Protein AF-A0A2G9UPZ9-F1 (afdb_monomer)

Nearest PDB structures (foldseek):
  1wj7-assembly1_A  TM=3.821E-01  e=6.529E+00  Mus musculus

Radius of gyration: 33.06 Å; Cα contacts (8 Å, |Δi|>4): 14; chains: 1; bounding box: 67×48×68 Å

Foldseek 3Di:
DVPVVVVVVVVVVVVVVVPPDDDDDDDDPDPDPVVVVVVVVCVVVVDPDPPPPQDPVNPPPPPDDCPPVDDPDPVVVVVVVVVVVVVPDDPVLVVLLVVCCVVPNPPVVVSVVVVPPPDDD

Solvent-accessible surface area (backbone atoms only — not comparable to full-atom values): 7972 Å² total; per-residue (Å²): 125,77,66,62,58,59,51,53,60,51,49,62,53,56,55,64,67,62,70,82,70,87,74,81,96,67,96,68,80,83,74,54,70,74,57,53,56,52,51,50,53,44,64,77,60,63,68,86,73,73,81,80,85,68,56,74,89,72,54,71,77,72,91,66,80,59,91,83,71,71,67,93,51,60,68,60,53,52,49,53,49,51,54,53,56,59,67,69,56,50,70,66,58,55,49,52,50,52,55,42,39,70,75,66,42,97,44,58,74,68,51,42,75,75,36,76,91,80,63,71,128

pLDDT: mean 73.69, std 16.97, range [38.25, 97.38]

InterPro domains:
  IPR009057 Homedomain-like superfamily [SSF46689] (83-118)

Structure (mmCIF, N/CA/C/O backbone):
data_AF-A0A2G9UPZ9-F1
#
_entry.id   AF-A0A2G9UPZ9-F1
#
loop_
_atom_site.group_PDB
_atom_site.id
_atom_site.type_symbol
_atom_site.label_atom_id
_atom_site.label_alt_id
_atom_site.label_comp_id
_atom_site.label_asym_id
_atom_site.label_entity_id
_atom_site.label_seq_id
_atom_site.pdbx_PDB_ins_code
_atom_site.Cartn_x
_atom_site.Cartn_y
_atom_site.Cartn_z
_atom_site.occupancy
_atom_site.B_iso_or_equiv
_atom_site.auth_seq_id
_atom_site.auth_comp_id
_atom_site.auth_asym_id
_atom_site.auth_atom_id
_atom_site.pdbx_PDB_model_num
ATOM 1 N N . MET A 1 1 ? 17.860 -37.434 -19.335 1.00 51.50 1 MET A N 1
ATOM 2 C CA . MET A 1 1 ? 17.353 -37.842 -20.669 1.00 51.50 1 MET A CA 1
ATOM 3 C C . MET A 1 1 ? 17.111 -36.673 -21.636 1.00 51.50 1 MET A C 1
ATOM 5 O O . MET A 1 1 ? 17.454 -36.820 -22.796 1.00 51.50 1 MET A O 1
ATOM 9 N N . LYS A 1 2 ? 16.596 -35.499 -21.222 1.00 55.66 2 LYS A N 1
ATOM 10 C CA . LYS A 1 2 ? 16.319 -34.378 -22.160 1.00 55.66 2 LYS A CA 1
ATOM 11 C C . LYS A 1 2 ? 17.553 -33.622 -22.702 1.00 55.66 2 LYS A C 1
ATOM 13 O O . LYS A 1 2 ? 17.460 -33.010 -23.755 1.00 55.66 2 LYS A O 1
ATOM 18 N N . ARG A 1 3 ? 18.704 -33.696 -22.021 1.00 59.00 3 ARG A N 1
ATOM 19 C CA . ARG A 1 3 ? 19.915 -32.910 -22.343 1.00 59.00 3 ARG A CA 1
ATOM 20 C C . ARG A 1 3 ? 20.672 -33.407 -23.594 1.00 59.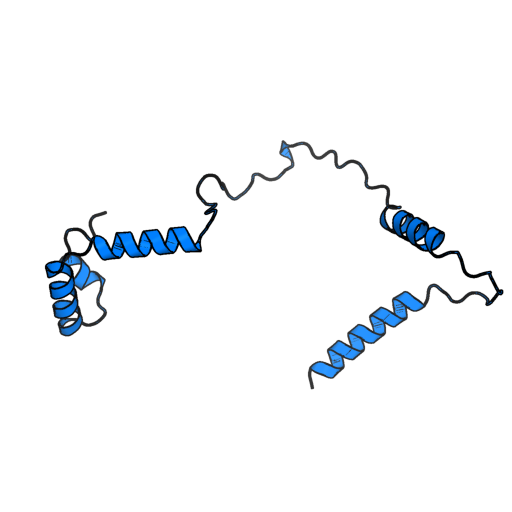00 3 ARG A C 1
ATOM 22 O O . ARG A 1 3 ? 21.246 -32.606 -24.312 1.00 59.00 3 ARG A O 1
ATOM 29 N N . SER A 1 4 ? 20.589 -34.705 -23.907 1.00 59.44 4 SER A N 1
ATOM 30 C CA . SER A 1 4 ? 21.308 -35.315 -25.044 1.00 59.44 4 SER A CA 1
ATOM 31 C C . SER A 1 4 ? 20.718 -34.947 -26.415 1.00 59.44 4 SER A C 1
ATOM 33 O O . SER A 1 4 ? 21.451 -34.833 -27.396 1.00 59.44 4 SER A O 1
ATOM 35 N N . ARG A 1 5 ? 19.401 -34.716 -26.493 1.00 59.84 5 ARG A N 1
ATOM 36 C CA . ARG A 1 5 ? 18.737 -34.329 -27.746 1.00 59.84 5 ARG A CA 1
ATOM 37 C C . ARG A 1 5 ? 19.105 -32.906 -28.169 1.00 59.84 5 ARG A C 1
ATOM 39 O O . ARG A 1 5 ? 19.401 -32.676 -29.334 1.00 59.84 5 ARG A O 1
ATOM 46 N N . GLU A 1 6 ? 19.128 -31.977 -27.217 1.00 62.38 6 GLU A N 1
ATOM 47 C CA . GLU A 1 6 ? 19.446 -30.569 -27.478 1.00 62.38 6 GLU A CA 1
ATOM 48 C C . GLU A 1 6 ? 20.915 -30.379 -27.903 1.00 62.38 6 GLU A C 1
ATOM 50 O O . GLU A 1 6 ? 21.221 -29.561 -28.767 1.00 62.38 6 GLU A O 1
ATOM 55 N N . GLU A 1 7 ? 21.825 -31.188 -27.356 1.00 58.66 7 GLU A N 1
ATOM 56 C CA . GLU A 1 7 ? 23.248 -31.185 -27.716 1.00 58.66 7 GLU A CA 1
ATOM 57 C C . GLU A 1 7 ? 23.492 -31.737 -29.130 1.00 58.66 7 GLU A C 1
ATOM 59 O O . GLU A 1 7 ? 24.265 -31.166 -29.902 1.00 58.66 7 GLU A O 1
ATOM 64 N N . LYS A 1 8 ? 22.743 -32.774 -29.531 1.00 62.56 8 LYS A N 1
ATOM 65 C CA . LYS A 1 8 ? 22.803 -33.328 -30.891 1.00 62.56 8 LYS A CA 1
ATOM 66 C C . LYS A 1 8 ? 22.235 -32.369 -31.944 1.00 62.56 8 LYS A C 1
ATOM 68 O O . LYS A 1 8 ? 22.781 -32.282 -33.040 1.00 62.56 8 LYS A O 1
ATOM 73 N N . GLU A 1 9 ? 21.200 -31.604 -31.591 1.00 59.53 9 GLU A N 1
ATOM 74 C CA . GLU A 1 9 ? 20.623 -30.562 -32.453 1.00 59.53 9 GLU A CA 1
ATOM 75 C C . GLU A 1 9 ? 21.542 -29.325 -32.594 1.00 59.53 9 GLU A C 1
ATOM 77 O O . GLU A 1 9 ? 21.543 -28.674 -33.644 1.00 59.53 9 GLU A O 1
ATOM 82 N N . ARG A 1 10 ? 22.370 -29.014 -31.581 1.00 59.12 10 ARG A N 1
ATOM 83 C CA . ARG A 1 10 ? 23.440 -28.002 -31.695 1.00 59.12 10 ARG A CA 1
ATOM 84 C C . ARG A 1 10 ? 24.586 -28.479 -32.593 1.00 59.12 10 ARG A C 1
ATOM 86 O O . ARG A 1 10 ? 25.017 -27.706 -33.443 1.00 59.12 10 ARG A O 1
ATOM 93 N N . SER A 1 11 ? 25.007 -29.742 -32.476 1.00 55.88 11 SER A N 1
ATOM 94 C CA . SER A 1 11 ? 26.081 -30.321 -33.306 1.00 55.88 11 SER A CA 1
ATOM 95 C C . SER A 1 11 ? 25.772 -30.227 -34.803 1.00 55.88 11 SER A C 1
ATOM 97 O O . SER A 1 11 ? 26.565 -29.691 -35.570 1.00 55.88 11 SER A O 1
ATOM 99 N N . CYS A 1 12 ? 24.570 -30.638 -35.228 1.00 53.22 12 CYS A N 1
ATOM 100 C CA . CYS A 1 12 ? 24.223 -30.648 -36.653 1.00 53.22 12 CYS A CA 1
ATOM 101 C C . CYS A 1 12 ? 24.030 -29.253 -37.275 1.00 53.22 12 CYS A C 1
ATOM 103 O O . CYS A 1 12 ? 23.996 -29.127 -38.500 1.00 53.22 12 CYS A O 1
ATOM 105 N N . ARG A 1 13 ? 23.885 -28.197 -36.462 1.00 55.50 13 ARG A N 1
ATOM 106 C CA . ARG A 1 13 ? 23.857 -26.809 -36.955 1.00 55.50 13 ARG A CA 1
ATOM 107 C C . ARG A 1 13 ? 25.263 -26.284 -37.230 1.00 55.50 13 ARG A C 1
ATOM 109 O O . ARG A 1 13 ? 25.453 -25.613 -38.240 1.00 55.50 13 ARG A O 1
ATOM 116 N N . THR A 1 14 ? 26.229 -26.634 -36.385 1.00 51.66 14 THR A N 1
ATOM 117 C CA . THR A 1 14 ? 27.641 -26.273 -36.569 1.00 51.66 14 THR A CA 1
ATOM 118 C C . THR A 1 14 ? 28.233 -26.958 -37.804 1.00 51.66 14 THR A C 1
ATOM 12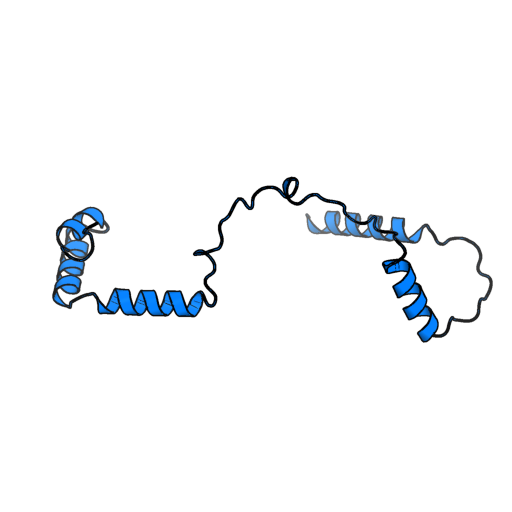0 O O . THR A 1 14 ? 28.877 -26.299 -38.618 1.00 51.66 14 THR A O 1
ATOM 123 N N . ASP A 1 15 ? 27.905 -28.235 -38.027 1.00 51.88 15 ASP A N 1
ATOM 124 C CA . ASP A 1 15 ? 28.425 -28.998 -39.172 1.00 51.88 15 ASP A CA 1
ATOM 125 C C . ASP A 1 15 ? 27.922 -28.464 -40.525 1.00 51.88 15 ASP A C 1
ATOM 127 O O . ASP A 1 15 ? 28.665 -28.440 -41.503 1.00 51.88 15 ASP A O 1
ATOM 131 N N . ARG A 1 16 ? 26.679 -27.959 -40.603 1.00 50.34 16 ARG A N 1
ATOM 132 C CA . ARG A 1 16 ? 26.140 -27.392 -41.858 1.00 50.34 16 ARG A CA 1
ATOM 133 C C . ARG A 1 16 ? 26.738 -26.035 -42.220 1.00 50.34 16 ARG A C 1
ATOM 135 O O . ARG A 1 16 ? 26.758 -25.697 -43.399 1.00 50.34 16 ARG A O 1
ATOM 142 N N . ILE A 1 17 ? 27.220 -25.275 -41.238 1.00 51.22 17 ILE A N 1
ATOM 143 C CA . ILE A 1 17 ? 27.916 -24.002 -41.480 1.00 51.22 17 ILE A CA 1
ATOM 144 C C . ILE A 1 17 ? 29.352 -24.266 -41.960 1.00 51.22 17 ILE A C 1
ATOM 146 O O . ILE A 1 17 ? 29.858 -23.526 -42.798 1.00 51.22 17 ILE A O 1
ATOM 150 N N . SER A 1 18 ? 29.973 -25.364 -41.515 1.00 49.84 18 SER A N 1
ATOM 151 C CA . SER A 1 18 ? 31.348 -25.728 -41.884 1.00 49.84 18 SER A CA 1
ATOM 152 C C . SER A 1 18 ? 31.509 -26.343 -43.286 1.00 49.84 18 SER A C 1
ATOM 154 O O . SER A 1 18 ? 32.634 -26.455 -43.766 1.00 49.84 18 SER A O 1
ATOM 156 N N . LEU A 1 19 ? 30.427 -26.740 -43.967 1.00 44.47 19 LEU A N 1
ATOM 157 C CA . LEU A 1 19 ? 30.492 -27.418 -45.277 1.00 44.47 19 LEU A CA 1
ATOM 158 C C . LEU A 1 19 ? 30.663 -26.474 -46.481 1.00 44.47 19 LEU A C 1
ATOM 160 O O . LEU A 1 19 ? 30.672 -26.931 -47.620 1.00 44.47 19 LEU A O 1
ATOM 164 N N . ARG A 1 20 ? 30.827 -25.164 -46.260 1.00 44.66 20 ARG A N 1
ATOM 165 C CA . ARG A 1 20 ? 31.095 -24.177 -47.322 1.00 44.66 20 ARG A CA 1
ATOM 166 C C . ARG A 1 20 ? 32.578 -23.794 -47.409 1.00 44.66 20 ARG A C 1
ATOM 168 O O . ARG A 1 20 ? 32.895 -22.627 -47.608 1.00 44.66 20 ARG A O 1
ATOM 175 N N . GLY A 1 21 ? 33.472 -24.760 -47.209 1.00 49.12 21 GLY A N 1
ATOM 176 C CA . GLY A 1 21 ? 34.917 -24.517 -47.159 1.00 49.12 21 GLY A CA 1
ATOM 177 C C . GLY A 1 21 ? 35.782 -25.739 -47.459 1.00 49.12 21 GLY A C 1
ATOM 178 O O . GLY A 1 21 ? 36.857 -25.866 -46.886 1.00 49.12 21 GLY A O 1
ATOM 179 N N . GLN A 1 22 ? 35.321 -26.656 -48.312 1.00 49.66 22 GLN A N 1
ATOM 180 C CA . GLN A 1 22 ? 36.201 -27.658 -48.912 1.00 49.66 22 GLN A CA 1
ATOM 181 C C . GLN A 1 22 ? 36.399 -27.314 -50.381 1.00 49.66 22 GLN A C 1
ATOM 183 O O . GLN A 1 22 ? 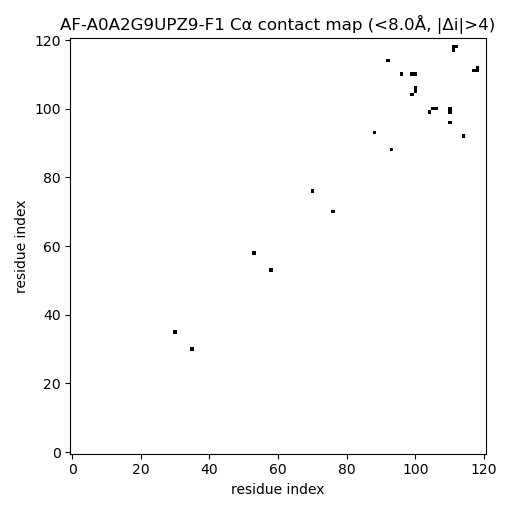35.625 -27.759 -51.213 1.00 49.66 22 GLN A O 1
ATOM 188 N N . ASP A 1 23 ? 37.432 -26.523 -50.654 1.00 41.09 23 ASP A N 1
ATOM 189 C CA . ASP A 1 23 ? 38.217 -26.619 -51.878 1.00 41.09 23 ASP A CA 1
ATOM 190 C C . ASP A 1 23 ? 39.670 -26.265 -51.525 1.00 41.09 23 ASP A C 1
ATOM 192 O O . ASP A 1 23 ? 39.955 -25.192 -51.002 1.00 41.09 23 ASP A O 1
ATOM 196 N N . THR A 1 24 ? 40.546 -27.247 -51.754 1.00 38.25 24 THR A N 1
ATOM 197 C CA . THR A 1 24 ? 41.996 -27.149 -52.003 1.00 38.25 24 THR A CA 1
ATOM 198 C C . THR A 1 24 ? 42.858 -26.312 -51.046 1.00 38.25 24 THR A C 1
ATOM 200 O O . THR A 1 24 ? 42.878 -25.086 -51.075 1.00 38.25 24 THR A O 1
ATOM 203 N N . VAL A 1 25 ? 43.679 -27.022 -50.264 1.00 44.62 25 VAL A N 1
ATOM 204 C CA . VAL A 1 25 ? 44.872 -26.500 -49.581 1.00 44.62 25 VAL A CA 1
ATOM 205 C C . VAL A 1 25 ? 45.888 -26.056 -50.640 1.00 44.62 25 VAL A C 1
ATOM 207 O O . VAL A 1 25 ? 46.652 -26.872 -51.142 1.00 44.62 25 VAL A O 1
ATOM 210 N N . ASP A 1 26 ? 45.876 -24.771 -50.982 1.00 45.09 26 ASP A N 1
ATOM 211 C CA . ASP A 1 26 ? 47.063 -24.067 -51.464 1.00 45.09 26 ASP A CA 1
ATOM 212 C C . ASP A 1 26 ? 47.519 -23.131 -50.342 1.00 45.09 26 ASP A C 1
ATOM 214 O O . ASP A 1 26 ? 46.732 -22.366 -49.779 1.00 45.09 26 ASP A O 1
ATOM 218 N N . GLU A 1 27 ? 48.793 -23.243 -49.980 1.00 51.91 27 GLU A N 1
ATOM 219 C CA . GLU A 1 27 ? 49.458 -22.454 -48.949 1.00 51.91 27 GLU A CA 1
ATOM 220 C C . GLU A 1 27 ? 49.377 -20.959 -49.300 1.00 51.91 27 GLU A C 1
ATOM 222 O O . GLU A 1 27 ? 50.145 -20.441 -50.109 1.00 51.91 27 GLU A O 1
ATOM 227 N N . GLN A 1 28 ?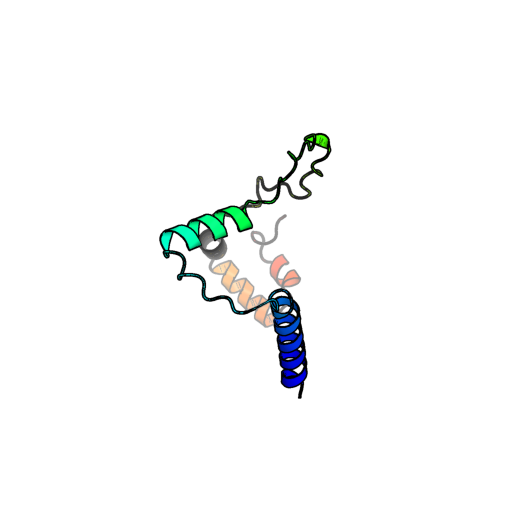 48.396 -20.260 -48.724 1.00 52.94 28 GLN A N 1
ATOM 228 C CA . GLN A 1 28 ? 48.274 -18.808 -48.810 1.00 52.94 28 GLN A CA 1
ATOM 229 C C . GLN A 1 28 ? 48.857 -18.168 -47.542 1.00 52.94 28 GLN A C 1
ATOM 231 O O . GLN A 1 28 ? 48.566 -18.630 -46.433 1.00 52.94 28 GLN A O 1
ATOM 236 N N . PRO A 1 29 ? 49.670 -17.102 -47.670 1.00 49.72 29 PRO A N 1
ATOM 237 C CA . PRO A 1 29 ? 50.267 -16.430 -46.524 1.00 49.72 29 PRO A CA 1
ATOM 238 C C . PRO A 1 29 ? 49.172 -15.884 -45.602 1.00 49.72 29 PRO A C 1
ATOM 240 O O . PRO A 1 29 ? 48.216 -15.256 -46.061 1.00 49.72 29 PRO A O 1
ATOM 243 N N . ALA A 1 30 ? 49.321 -16.128 -44.296 1.00 57.03 30 ALA A N 1
ATOM 244 C CA . ALA A 1 30 ? 48.374 -15.693 -43.276 1.00 57.03 30 ALA A CA 1
ATOM 245 C C . ALA A 1 30 ? 48.068 -14.187 -43.435 1.00 57.03 30 ALA A C 1
ATOM 247 O O . ALA A 1 30 ? 48.991 -13.367 -43.360 1.00 57.03 30 ALA A O 1
ATOM 248 N N . PRO A 1 31 ? 46.802 -13.793 -43.667 1.00 54.03 31 PRO A N 1
ATOM 249 C CA . PRO A 1 31 ? 46.461 -12.393 -43.853 1.00 54.03 31 PRO A CA 1
ATOM 250 C C . PRO A 1 31 ? 46.702 -11.645 -42.542 1.00 54.03 31 PRO A C 1
ATOM 252 O O . PRO A 1 31 ? 46.264 -12.084 -41.479 1.00 54.03 31 PRO A O 1
ATOM 255 N N . SER A 1 32 ? 47.415 -10.521 -42.623 1.00 59.97 32 SER A N 1
ATOM 256 C CA . SER A 1 32 ? 47.732 -9.658 -41.479 1.00 59.97 32 SER A CA 1
ATOM 257 C C . SER A 1 32 ? 46.467 -9.336 -40.666 1.00 59.97 32 SER A C 1
ATOM 259 O O . SER A 1 32 ? 45.434 -9.021 -41.256 1.00 59.97 32 SER A O 1
ATOM 261 N N . GLU A 1 33 ? 46.530 -9.382 -39.330 1.00 57.62 33 GLU A N 1
ATOM 262 C CA . GLU A 1 33 ? 45.371 -9.221 -38.423 1.00 57.62 33 GLU A CA 1
ATOM 263 C C . GLU A 1 33 ? 44.527 -7.970 -38.726 1.00 57.62 33 GLU A C 1
ATOM 265 O O . GLU A 1 33 ? 43.300 -8.000 -38.652 1.00 57.62 33 GLU A O 1
ATOM 270 N N . LYS A 1 34 ? 45.172 -6.877 -39.159 1.00 57.84 34 LYS A N 1
ATOM 271 C CA . LYS A 1 34 ? 44.492 -5.638 -39.572 1.00 57.84 34 LYS A CA 1
ATOM 272 C C . LYS A 1 34 ? 43.588 -5.820 -40.798 1.00 57.84 34 LYS A C 1
ATOM 274 O O . LYS A 1 34 ? 42.551 -5.173 -40.875 1.00 57.84 34 LYS A O 1
ATOM 279 N N . GLY A 1 35 ? 43.967 -6.688 -41.736 1.00 59.28 35 GLY A N 1
ATOM 280 C CA . GLY A 1 35 ? 43.162 -7.012 -42.915 1.00 59.28 35 GLY A CA 1
ATOM 281 C C . GLY A 1 35 ? 41.964 -7.902 -42.586 1.00 59.28 35 GLY A C 1
ATOM 282 O O . GLY A 1 35 ? 40.911 -7.751 -43.191 1.00 59.28 35 GLY A O 1
ATOM 283 N N . GLN A 1 36 ? 42.078 -8.774 -41.579 1.00 59.72 36 GLN A N 1
ATOM 284 C CA . GLN A 1 36 ? 40.980 -9.663 -41.181 1.00 59.72 36 GLN A CA 1
ATOM 285 C C . GLN A 1 36 ? 39.806 -8.895 -40.553 1.00 59.72 36 GLN A C 1
ATOM 287 O O . GLN A 1 36 ? 38.651 -9.175 -40.863 1.00 59.72 36 GLN A O 1
ATOM 292 N N . VAL A 1 37 ? 40.093 -7.887 -39.720 1.00 62.03 37 VAL A N 1
ATOM 293 C CA . VAL A 1 37 ? 39.059 -7.050 -39.082 1.00 62.03 37 VAL A CA 1
ATOM 294 C C . VAL A 1 37 ? 38.310 -6.195 -40.112 1.00 62.03 37 VAL A C 1
ATOM 296 O O . VAL A 1 37 ? 37.096 -6.022 -40.002 1.00 62.03 37 VAL A O 1
ATOM 299 N N . ASP A 1 38 ? 39.016 -5.685 -41.124 1.00 72.75 38 ASP A N 1
ATOM 300 C CA . ASP A 1 38 ? 38.423 -4.876 -42.196 1.00 72.75 38 ASP A CA 1
ATOM 3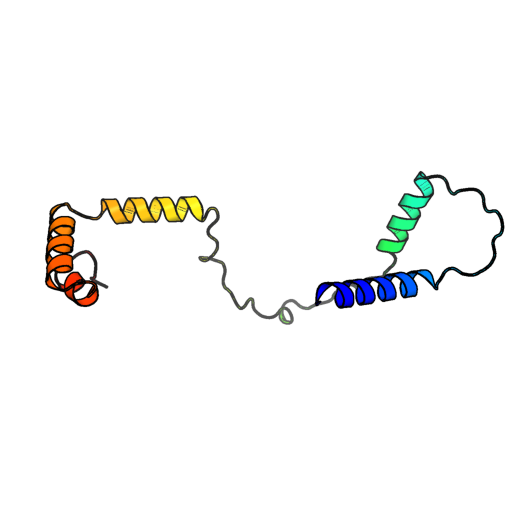01 C C . ASP A 1 38 ? 37.513 -5.719 -43.106 1.00 72.75 38 ASP A C 1
ATOM 303 O O . ASP A 1 38 ? 36.389 -5.320 -43.416 1.00 72.75 38 ASP A O 1
ATOM 307 N N . GLU A 1 39 ? 37.938 -6.935 -43.458 1.00 73.12 39 GLU A N 1
ATOM 308 C CA . GLU A 1 39 ? 37.111 -7.863 -44.235 1.00 73.12 39 GLU A CA 1
ATOM 309 C C . GLU A 1 39 ? 35.889 -8.363 -43.453 1.00 73.12 39 GLU A C 1
ATOM 311 O O . GLU A 1 39 ? 34.790 -8.439 -44.002 1.00 73.12 39 GLU A O 1
ATOM 316 N N . GLU A 1 40 ? 36.019 -8.623 -42.151 1.00 75.12 40 GLU A N 1
ATOM 317 C CA . GLU A 1 40 ? 34.874 -8.998 -41.319 1.00 75.12 40 GLU A CA 1
ATOM 318 C C . GLU A 1 40 ? 33.862 -7.846 -41.189 1.00 75.12 40 GLU A C 1
ATOM 320 O O . GLU A 1 40 ? 32.648 -8.052 -41.283 1.00 75.12 40 GLU A O 1
ATOM 325 N N . TYR A 1 41 ? 34.345 -6.610 -41.028 1.00 76.38 41 TYR A N 1
ATOM 326 C CA . TYR A 1 41 ? 33.497 -5.420 -41.002 1.00 76.38 41 TYR A CA 1
ATOM 327 C C . TYR A 1 41 ? 32.755 -5.215 -42.330 1.00 76.38 41 TYR A C 1
ATOM 329 O O . TYR A 1 41 ? 31.558 -4.907 -42.324 1.00 76.38 41 TYR A O 1
ATOM 337 N N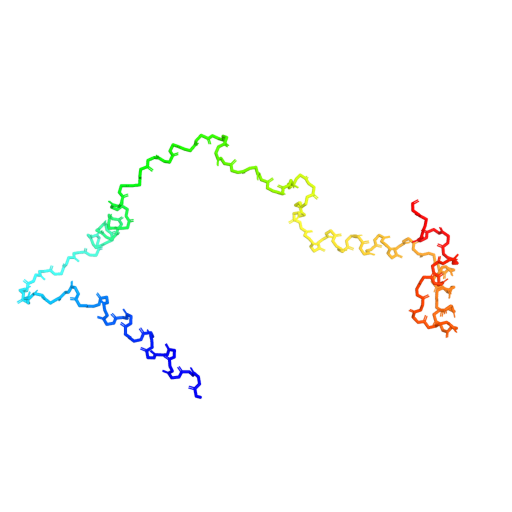 . LYS A 1 42 ? 33.428 -5.443 -43.465 1.00 79.81 42 LYS A N 1
ATOM 338 C CA . LYS A 1 42 ? 32.802 -5.423 -44.794 1.00 79.81 42 LYS A CA 1
ATOM 339 C C . LYS A 1 42 ? 31.754 -6.521 -44.933 1.00 79.81 42 LYS A C 1
ATOM 341 O O . LYS A 1 42 ? 30.639 -6.211 -45.329 1.00 79.81 42 LYS A O 1
ATOM 346 N N . MET A 1 43 ? 32.046 -7.766 -44.548 1.00 78.00 43 MET A N 1
ATOM 347 C CA . MET A 1 43 ? 31.086 -8.877 -44.635 1.00 78.00 43 MET A CA 1
ATOM 348 C C . MET A 1 43 ? 29.830 -8.642 -43.788 1.00 78.00 43 MET A C 1
ATOM 350 O O . MET A 1 43 ? 28.726 -8.941 -44.241 1.00 78.00 43 MET A O 1
ATOM 354 N N . ARG A 1 44 ? 29.970 -8.061 -42.587 1.00 73.38 44 ARG A N 1
ATOM 355 C CA . ARG A 1 44 ? 28.817 -7.713 -41.735 1.00 73.38 44 ARG A CA 1
ATOM 356 C C . ARG A 1 44 ? 27.942 -6.610 -42.339 1.00 73.38 44 ARG A C 1
ATOM 358 O O . ARG A 1 44 ? 26.736 -6.615 -42.113 1.00 73.38 44 ARG A O 1
ATOM 365 N N . ASN A 1 45 ? 28.531 -5.696 -43.110 1.00 78.69 45 ASN A N 1
ATOM 366 C CA . ASN A 1 45 ? 27.849 -4.532 -43.686 1.00 78.69 45 ASN A CA 1
ATOM 367 C C . ASN A 1 45 ? 27.614 -4.639 -45.206 1.00 78.69 45 ASN A C 1
ATOM 369 O O . ASN A 1 45 ? 27.168 -3.678 -45.827 1.00 78.69 45 ASN A O 1
ATOM 373 N N . ALA A 1 46 ? 27.898 -5.794 -45.816 1.00 78.25 46 ALA A N 1
ATOM 374 C CA . ALA A 1 46 ? 27.818 -6.003 -47.265 1.00 78.25 46 ALA A CA 1
ATOM 375 C C . ALA A 1 46 ? 26.378 -6.055 -47.798 1.00 78.25 46 ALA A C 1
ATOM 377 O O . ALA A 1 46 ? 26.154 -5.970 -49.006 1.00 78.25 46 ALA A O 1
ATOM 378 N N . ALA A 1 47 ? 25.389 -6.217 -46.918 1.00 76.31 47 ALA A N 1
ATOM 379 C CA . ALA A 1 47 ? 23.996 -6.178 -47.320 1.00 76.31 47 ALA A CA 1
ATOM 380 C C . ALA A 1 47 ? 23.599 -4.738 -47.671 1.00 76.31 47 ALA A C 1
ATOM 382 O O . ALA A 1 47 ? 23.545 -3.865 -46.806 1.00 76.31 47 ALA A O 1
ATOM 383 N N . ALA A 1 48 ? 23.258 -4.500 -48.937 1.00 77.38 48 ALA A N 1
ATOM 384 C CA . ALA A 1 48 ? 22.568 -3.285 -49.340 1.00 77.38 48 ALA A CA 1
ATOM 385 C C . ALA A 1 48 ? 21.155 -3.305 -48.735 1.00 77.38 48 ALA A C 1
ATOM 387 O O . ALA A 1 48 ? 20.247 -3.926 -49.285 1.00 77.38 48 ALA A O 1
ATOM 388 N N . ILE A 1 49 ? 20.981 -2.675 -47.570 1.00 70.06 49 ILE A N 1
ATOM 389 C CA . ILE A 1 49 ? 19.667 -2.488 -46.950 1.00 70.06 49 ILE A CA 1
ATOM 390 C C . ILE A 1 49 ? 18.949 -1.401 -47.756 1.00 70.06 49 ILE A C 1
ATOM 392 O O . ILE A 1 49 ? 19.410 -0.256 -47.761 1.00 70.06 49 ILE A O 1
ATOM 396 N N . PRO A 1 50 ? 17.841 -1.715 -48.452 1.00 72.75 50 PRO A N 1
ATOM 397 C CA . PRO A 1 50 ? 17.086 -0.697 -49.163 1.00 72.75 50 PRO A CA 1
ATOM 398 C C . PRO A 1 50 ? 16.602 0.363 -48.168 1.00 72.75 50 PRO A C 1
ATOM 400 O O . PRO A 1 50 ? 16.178 -0.003 -47.065 1.00 72.75 50 PRO A O 1
ATOM 403 N N . PRO A 1 51 ? 16.631 1.661 -48.520 1.00 69.56 51 PRO A N 1
ATOM 404 C CA . PRO A 1 51 ? 16.033 2.686 -47.682 1.00 69.56 51 PRO A CA 1
ATOM 405 C C . PRO A 1 51 ? 14.575 2.308 -47.426 1.00 69.56 51 PRO A C 1
ATOM 407 O O . PRO A 1 51 ? 13.784 2.125 -48.353 1.00 69.56 51 PRO A O 1
ATOM 410 N N . LEU A 1 52 ? 14.236 2.145 -46.150 1.00 70.56 52 LEU A N 1
ATOM 411 C CA . LEU A 1 52 ? 12.880 1.863 -45.715 1.00 70.56 52 LEU A CA 1
ATOM 412 C C . LEU A 1 52 ? 12.046 3.129 -45.947 1.00 70.56 52 LEU A C 1
ATOM 414 O O . LEU A 1 52 ? 11.920 3.971 -45.062 1.00 70.56 52 LEU A O 1
ATOM 418 N N . ILE A 1 53 ? 11.494 3.289 -47.152 1.00 72.00 53 ILE A N 1
ATOM 419 C CA . ILE A 1 53 ? 10.504 4.328 -47.458 1.00 72.00 53 ILE A CA 1
ATOM 420 C C . ILE A 1 53 ? 9.185 3.867 -46.836 1.00 72.00 53 ILE A C 1
ATOM 422 O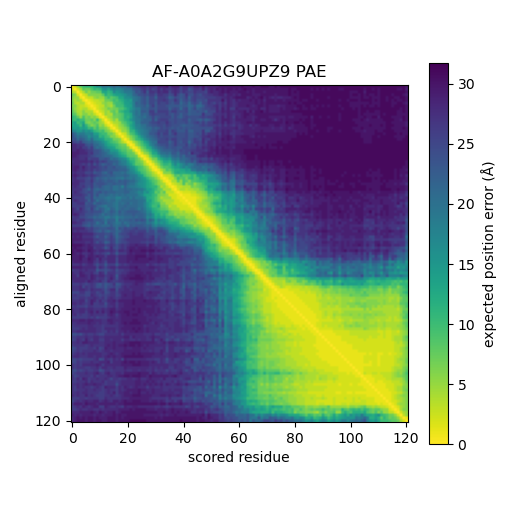 O . ILE A 1 53 ? 8.314 3.303 -47.494 1.00 72.00 53 ILE A O 1
ATOM 426 N N . VAL A 1 54 ? 9.069 4.034 -45.523 1.00 68.50 54 VAL A N 1
ATOM 427 C CA . VAL A 1 54 ? 7.839 3.757 -44.785 1.00 68.50 54 VAL A CA 1
ATOM 428 C C . VAL A 1 54 ? 7.205 5.106 -44.498 1.00 68.50 54 VAL A C 1
ATOM 430 O O . VAL A 1 54 ? 7.727 5.890 -43.711 1.00 68.50 54 VAL A O 1
ATOM 433 N N . HIS A 1 55 ? 6.098 5.402 -45.175 1.00 70.50 55 HIS A N 1
ATOM 434 C CA . HIS A 1 55 ? 5.320 6.604 -44.897 1.00 70.50 55 HIS A CA 1
ATOM 435 C C . HIS A 1 55 ? 4.839 6.559 -43.438 1.00 70.50 55 HIS A C 1
ATOM 437 O O . HIS A 1 55 ?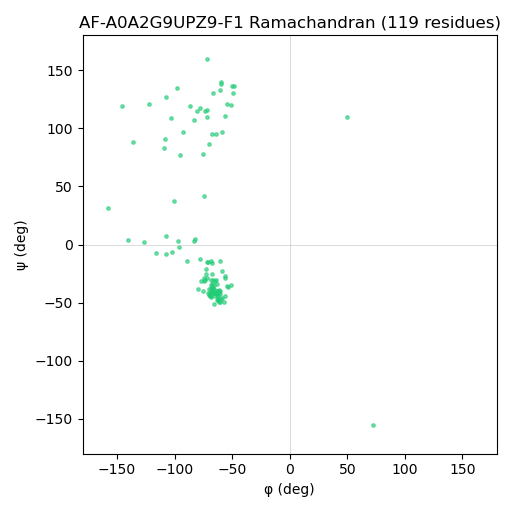 4.406 5.500 -42.980 1.00 70.50 55 HIS A O 1
ATOM 443 N N . GLU A 1 56 ? 4.885 7.677 -42.709 1.00 65.38 56 GLU A N 1
ATOM 444 C CA . GLU A 1 56 ? 4.574 7.729 -41.269 1.00 65.38 56 GLU A CA 1
ATOM 445 C C . GLU A 1 56 ? 3.170 7.180 -40.947 1.00 65.38 56 GLU A C 1
ATOM 447 O O . GLU A 1 56 ? 2.974 6.537 -39.921 1.00 65.38 56 GLU A O 1
ATOM 452 N N . SER A 1 57 ? 2.220 7.288 -41.885 1.00 66.88 57 SER A N 1
ATOM 453 C CA . SER A 1 57 ? 0.881 6.683 -41.764 1.00 66.88 57 SER A CA 1
ATOM 454 C C . SER A 1 57 ? 0.849 5.146 -41.806 1.00 66.88 57 SER A C 1
ATOM 456 O O . SER A 1 57 ? -0.175 4.549 -41.489 1.00 66.88 57 SER A O 1
ATOM 458 N N . SER A 1 58 ? 1.927 4.502 -42.260 1.00 66.19 58 SER A N 1
ATOM 459 C CA . SER A 1 58 ? 2.086 3.039 -42.316 1.00 66.19 58 SER A CA 1
ATOM 460 C C . SER A 1 58 ? 2.694 2.491 -41.024 1.00 66.19 58 SER A C 1
ATOM 462 O O . SER A 1 58 ? 2.646 1.285 -40.768 1.00 66.19 58 SER A O 1
ATOM 464 N N . ILE A 1 59 ? 3.259 3.373 -40.191 1.00 67.50 59 ILE A N 1
ATOM 465 C CA . ILE A 1 59 ? 3.662 3.042 -38.831 1.00 67.50 59 ILE A CA 1
ATOM 466 C C . ILE A 1 59 ? 2.367 2.883 -38.044 1.00 67.50 59 ILE A C 1
ATOM 468 O O . ILE A 1 59 ? 1.634 3.845 -37.821 1.00 67.50 59 ILE A O 1
ATOM 472 N N . ARG A 1 60 ? 2.050 1.639 -37.668 1.00 64.75 60 ARG A N 1
ATOM 473 C CA . ARG A 1 60 ? 0.853 1.343 -36.876 1.00 64.75 60 ARG A CA 1
ATOM 474 C C . ARG A 1 60 ? 0.777 2.301 -35.679 1.00 64.75 60 ARG A C 1
ATOM 476 O O . ARG A 1 60 ? 1.810 2.500 -35.030 1.00 64.75 60 ARG A O 1
ATOM 483 N N . PRO A 1 61 ? -0.408 2.864 -35.365 1.00 65.75 61 PRO A N 1
ATOM 484 C CA . PRO A 1 61 ? -0.578 3.704 -34.189 1.00 65.75 61 PRO A CA 1
ATOM 485 C C . PRO A 1 61 ? 0.013 2.987 -32.980 1.00 65.75 61 PRO A C 1
ATOM 487 O O . PRO A 1 61 ? -0.248 1.799 -32.774 1.00 65.75 61 PRO A O 1
ATOM 490 N N . ARG A 1 62 ? 0.849 3.683 -32.206 1.00 64.62 62 ARG A N 1
ATOM 491 C CA . ARG A 1 62 ? 1.370 3.139 -30.951 1.00 64.62 62 ARG A CA 1
ATOM 492 C C . ARG A 1 62 ? 0.161 2.758 -30.094 1.00 64.62 62 ARG A C 1
ATOM 494 O O . ARG A 1 62 ? -0.568 3.636 -29.652 1.00 64.62 62 ARG A O 1
ATOM 501 N N . PHE A 1 63 ? -0.056 1.457 -29.887 1.00 67.62 63 PHE A N 1
ATOM 502 C CA . PHE A 1 63 ? -1.161 0.925 -29.075 1.00 67.62 63 PHE A CA 1
ATOM 503 C C . PHE A 1 63 ? -1.107 1.390 -27.613 1.00 67.62 63 PHE A C 1
ATOM 505 O O . PHE A 1 63 ? -2.085 1.253 -26.886 1.00 67.62 63 PHE A O 1
ATOM 512 N N . PHE A 1 64 ? 0.030 1.945 -27.192 1.00 65.94 64 PHE A N 1
ATOM 513 C CA . PHE A 1 64 ? 0.272 2.422 -25.843 1.00 65.94 64 PHE A CA 1
ATOM 514 C C . PHE A 1 64 ? 0.655 3.902 -25.887 1.00 65.94 64 PHE A C 1
ATOM 516 O O . PHE A 1 64 ? 1.637 4.286 -26.533 1.00 65.94 64 PHE A O 1
ATOM 523 N N . ASP A 1 65 ? -0.138 4.731 -25.207 1.00 73.19 65 ASP A N 1
ATOM 524 C CA . ASP A 1 65 ? 0.235 6.106 -24.893 1.00 73.19 65 ASP A CA 1
ATOM 525 C C . ASP A 1 65 ? 1.112 6.102 -23.633 1.00 73.19 65 ASP A C 1
ATOM 527 O O . ASP A 1 65 ? 0.646 5.860 -22.520 1.00 73.19 65 ASP A O 1
ATOM 531 N N . ASN A 1 66 ? 2.406 6.355 -23.817 1.00 70.81 66 ASN A N 1
ATOM 532 C CA . ASN A 1 66 ? 3.394 6.321 -22.741 1.00 70.81 66 ASN A CA 1
ATOM 533 C C . ASN A 1 66 ? 3.472 7.623 -21.925 1.00 70.81 66 ASN A C 1
ATOM 535 O O . ASN A 1 66 ? 4.311 7.710 -21.029 1.00 70.81 66 ASN A O 1
ATOM 539 N N . LYS A 1 67 ? 2.635 8.635 -22.198 1.00 74.31 67 LYS A N 1
ATOM 540 C CA . LYS A 1 67 ? 2.717 9.957 -21.541 1.00 74.31 67 LYS A CA 1
ATOM 541 C C . LYS A 1 67 ? 2.644 9.917 -20.010 1.00 74.31 67 LYS A C 1
ATOM 543 O O . LYS A 1 67 ? 3.211 10.797 -19.371 1.00 74.31 67 LYS A O 1
ATOM 548 N N . HIS A 1 68 ? 1.991 8.909 -19.431 1.00 69.00 68 HIS A N 1
ATOM 549 C CA . HIS A 1 68 ? 1.828 8.769 -17.975 1.00 69.00 68 HIS A CA 1
ATOM 550 C C . HIS A 1 68 ? 2.285 7.411 -17.425 1.00 69.00 68 HIS A C 1
ATOM 552 O O . HIS A 1 68 ? 2.159 7.166 -16.232 1.00 69.00 68 HIS A O 1
ATOM 558 N N . ALA A 1 69 ? 2.806 6.523 -18.277 1.00 67.38 69 ALA A N 1
ATOM 559 C CA . ALA A 1 69 ? 3.142 5.148 -17.897 1.00 67.38 69 ALA A CA 1
ATOM 560 C C . ALA A 1 69 ? 4.647 4.918 -17.673 1.00 67.38 69 ALA A C 1
ATOM 562 O O . ALA A 1 69 ? 5.046 3.834 -17.249 1.00 67.38 69 ALA A O 1
ATOM 563 N N . ILE A 1 70 ? 5.498 5.909 -17.970 1.00 79.38 70 ILE A N 1
ATOM 564 C CA . ILE A 1 70 ? 6.945 5.784 -17.767 1.00 79.38 70 ILE A CA 1
ATOM 565 C C . ILE A 1 70 ? 7.311 6.324 -16.389 1.00 79.38 70 ILE A C 1
ATOM 567 O O . ILE A 1 70 ? 7.545 7.519 -16.207 1.00 79.38 70 ILE A O 1
ATOM 571 N N . ILE A 1 71 ? 7.429 5.406 -15.438 1.00 81.50 71 ILE A N 1
ATOM 572 C CA . ILE A 1 71 ? 8.073 5.673 -14.159 1.00 81.50 71 ILE A CA 1
ATOM 573 C C . ILE A 1 71 ? 9.591 5.571 -14.355 1.00 81.50 71 ILE A C 1
ATOM 575 O O . ILE A 1 71 ? 10.116 4.500 -14.659 1.00 81.50 71 ILE A O 1
ATOM 579 N N . LYS A 1 72 ? 10.310 6.689 -14.186 1.00 84.25 72 LYS A N 1
ATOM 580 C CA . LYS A 1 72 ? 11.775 6.746 -14.373 1.00 84.25 72 LYS A CA 1
ATOM 581 C C . LYS A 1 72 ? 12.529 5.905 -13.339 1.00 84.25 72 LYS A C 1
ATOM 583 O O . LYS A 1 72 ? 13.526 5.276 -13.677 1.00 84.25 72 LYS A O 1
ATOM 588 N N . ASN A 1 73 ? 12.050 5.904 -12.094 1.00 88.50 73 ASN A N 1
ATOM 589 C CA . ASN A 1 73 ? 12.623 5.145 -10.986 1.00 88.50 73 ASN A CA 1
ATOM 590 C C . ASN A 1 73 ? 11.509 4.462 -10.179 1.00 88.50 73 ASN A C 1
ATOM 592 O O . ASN A 1 73 ? 10.993 5.012 -9.207 1.00 88.50 73 ASN A O 1
ATOM 596 N N . ALA A 1 74 ? 11.135 3.252 -10.598 1.00 88.56 74 ALA A N 1
ATOM 597 C CA . ALA A 1 74 ? 9.996 2.534 -10.021 1.00 88.56 74 ALA A CA 1
ATOM 598 C C . ALA A 1 74 ? 10.195 2.171 -8.546 1.00 88.56 74 ALA A C 1
ATOM 600 O O . ALA A 1 74 ? 9.231 2.128 -7.785 1.00 88.56 74 ALA A O 1
ATOM 601 N N . ALA A 1 75 ? 11.442 1.937 -8.129 1.00 91.44 75 ALA A N 1
ATOM 602 C CA . ALA A 1 75 ? 11.752 1.591 -6.749 1.00 91.44 75 ALA A CA 1
ATOM 603 C C . ALA A 1 75 ? 11.509 2.773 -5.800 1.00 91.44 75 ALA A C 1
ATOM 605 O O . ALA A 1 75 ? 10.900 2.606 -4.744 1.00 91.44 75 ALA A O 1
ATOM 606 N N . GLU A 1 76 ? 11.964 3.962 -6.190 1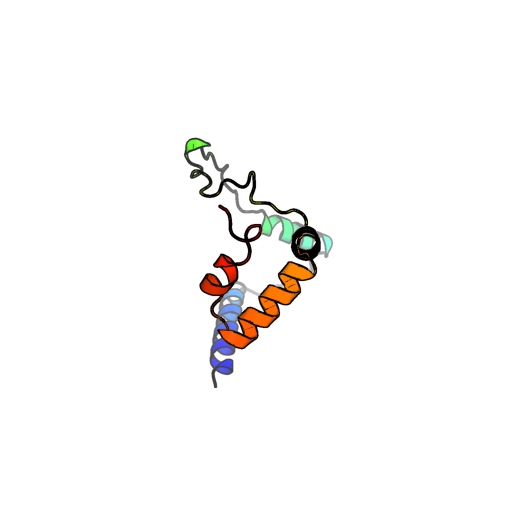.00 93.00 76 GLU A N 1
ATOM 607 C CA . GLU A 1 76 ? 11.812 5.182 -5.398 1.00 93.00 76 GLU A CA 1
ATOM 608 C C . GLU A 1 76 ? 10.353 5.638 -5.333 1.00 93.00 76 GLU A C 1
ATOM 610 O O . GLU A 1 76 ? 9.852 5.927 -4.250 1.00 93.00 76 GLU A O 1
ATOM 615 N N . GLU A 1 77 ? 9.638 5.617 -6.459 1.00 90.25 77 GLU A N 1
ATOM 616 C CA . GLU A 1 77 ? 8.222 5.992 -6.488 1.00 90.25 77 GLU A CA 1
ATOM 617 C C . GLU A 1 77 ? 7.365 5.049 -5.634 1.00 90.25 77 GLU A C 1
ATOM 619 O O . GLU A 1 77 ? 6.550 5.509 -4.835 1.00 90.25 77 GLU A O 1
ATOM 624 N N . ASN A 1 78 ? 7.607 3.736 -5.716 1.00 91.12 78 ASN A N 1
ATOM 625 C CA . ASN A 1 78 ? 6.917 2.762 -4.874 1.00 91.12 78 ASN A CA 1
ATOM 626 C C . ASN A 1 78 ? 7.223 2.972 -3.384 1.00 91.12 78 ASN A C 1
ATOM 628 O O . ASN A 1 78 ? 6.318 2.909 -2.555 1.00 91.12 78 ASN A O 1
ATOM 632 N N . LYS A 1 79 ? 8.482 3.257 -3.029 1.00 94.69 79 LYS A N 1
ATOM 633 C CA . LYS A 1 79 ? 8.859 3.560 -1.643 1.00 94.69 79 LYS A CA 1
ATOM 634 C C . LYS A 1 79 ? 8.123 4.801 -1.130 1.00 94.69 79 LYS A C 1
ATOM 636 O O . LYS A 1 79 ? 7.495 4.733 -0.076 1.00 94.69 79 LYS A O 1
ATOM 641 N N . ASN A 1 80 ? 8.140 5.890 -1.897 1.00 92.56 80 ASN A N 1
ATOM 642 C CA . ASN A 1 80 ? 7.474 7.141 -1.535 1.00 92.56 80 ASN A CA 1
ATOM 643 C C . ASN A 1 80 ? 5.959 6.953 -1.390 1.00 92.56 80 ASN A C 1
ATOM 645 O O . ASN A 1 80 ? 5.351 7.476 -0.452 1.00 92.56 80 ASN A O 1
ATOM 649 N N . TRP A 1 81 ? 5.350 6.174 -2.288 1.00 91.56 81 TRP A N 1
ATOM 650 C CA . TRP A 1 81 ? 3.935 5.829 -2.208 1.00 91.56 81 TRP A CA 1
ATOM 651 C C . TRP A 1 81 ? 3.616 5.033 -0.936 1.00 91.56 81 TRP A C 1
ATOM 653 O O . TRP A 1 81 ? 2.688 5.404 -0.220 1.00 91.56 81 TRP A O 1
ATOM 663 N N . ILE A 1 82 ? 4.403 4.001 -0.603 1.00 91.69 82 ILE A N 1
ATOM 664 C CA . ILE A 1 82 ? 4.219 3.209 0.627 1.00 91.69 82 ILE A CA 1
ATOM 665 C C . ILE A 1 82 ? 4.347 4.097 1.869 1.00 91.69 82 ILE A C 1
ATOM 667 O O . ILE A 1 82 ? 3.504 4.026 2.762 1.00 91.69 82 ILE A O 1
ATOM 671 N N . GLU A 1 83 ? 5.381 4.937 1.937 1.00 93.94 83 GLU A N 1
ATOM 672 C CA . GLU A 1 83 ? 5.617 5.824 3.081 1.00 93.94 83 GLU A CA 1
ATOM 673 C C . GLU A 1 83 ? 4.468 6.823 3.267 1.00 93.94 83 GLU A C 1
ATOM 675 O O . GLU A 1 83 ? 3.961 6.985 4.378 1.00 93.94 83 GLU A O 1
ATOM 680 N N . THR A 1 84 ? 3.998 7.429 2.173 1.00 91.94 84 THR A N 1
ATOM 681 C CA . THR A 1 84 ? 2.852 8.353 2.176 1.00 91.94 84 THR A CA 1
ATOM 682 C C . THR A 1 84 ? 1.557 7.637 2.554 1.00 91.94 84 THR A C 1
ATOM 684 O O . THR A 1 84 ? 0.752 8.144 3.336 1.00 91.94 84 THR A O 1
ATOM 687 N N . PHE A 1 85 ? 1.350 6.428 2.031 1.00 89.25 85 PHE A N 1
ATOM 688 C CA . PHE A 1 85 ? 0.185 5.625 2.364 1.00 89.25 85 PHE A CA 1
ATOM 689 C C . PHE A 1 85 ? 0.167 5.298 3.856 1.00 89.25 85 PHE A C 1
ATOM 691 O O . PHE A 1 85 ? -0.844 5.549 4.503 1.00 89.25 85 PHE A O 1
ATOM 698 N N . LEU A 1 86 ? 1.269 4.801 4.425 1.00 89.12 86 LEU A N 1
ATOM 699 C CA . LEU A 1 86 ? 1.349 4.427 5.839 1.00 89.12 86 LEU A CA 1
ATOM 700 C C . LEU A 1 86 ? 1.261 5.631 6.784 1.00 89.12 86 LEU A C 1
ATOM 702 O O . LEU A 1 86 ? 0.632 5.517 7.837 1.00 89.12 86 LEU A O 1
ATOM 706 N N . SER A 1 87 ? 1.840 6.778 6.417 1.00 91.06 87 SER A N 1
ATOM 707 C CA . SER A 1 87 ? 1.752 8.002 7.223 1.00 91.06 87 SER A CA 1
ATOM 708 C C . SER A 1 87 ? 0.334 8.569 7.280 1.00 91.06 87 SER A C 1
ATOM 710 O O . SER A 1 87 ? -0.034 9.196 8.270 1.00 91.06 87 SER A O 1
ATOM 712 N N . SER A 1 88 ? -0.497 8.285 6.270 1.00 91.19 88 SER A N 1
ATOM 713 C CA . SER A 1 88 ? -1.902 8.695 6.264 1.00 91.19 88 SER A CA 1
ATOM 714 C C . SER A 1 88 ? -2.765 7.979 7.311 1.00 91.19 88 SER A C 1
ATOM 716 O O . SER A 1 88 ? -3.904 8.392 7.524 1.00 91.19 88 SER A O 1
ATOM 718 N N . TRP A 1 89 ? -2.293 6.882 7.918 1.00 93.06 89 TRP A N 1
ATOM 719 C CA . TRP A 1 89 ? -3.062 6.116 8.902 1.00 93.06 89 TRP A CA 1
ATOM 720 C C . TRP A 1 89 ? -2.897 6.686 10.307 1.00 93.06 89 TRP A C 1
ATOM 722 O O . TRP A 1 89 ? -1.800 6.641 10.877 1.00 93.06 89 TRP A O 1
ATOM 732 N N . SER A 1 90 ? -4.007 7.116 10.903 1.00 93.31 90 SER A N 1
ATOM 733 C CA . SER A 1 90 ? -4.031 7.477 12.319 1.00 93.31 90 SER A CA 1
ATOM 734 C C . SER A 1 90 ? -3.925 6.234 13.209 1.00 93.31 90 SER A C 1
ATOM 736 O O . SER A 1 90 ? -4.190 5.102 12.790 1.00 93.31 90 SER A O 1
ATOM 738 N N . ASP A 1 91 ? -3.522 6.420 14.464 1.00 94.25 91 ASP A N 1
ATOM 739 C CA . ASP A 1 91 ? -3.406 5.297 15.398 1.00 94.25 91 ASP A CA 1
ATOM 740 C C . ASP A 1 91 ? -4.769 4.695 15.766 1.00 94.25 91 ASP A C 1
ATOM 742 O O . ASP A 1 91 ? -4.869 3.474 15.941 1.00 94.25 91 ASP A O 1
ATOM 746 N N . ASP A 1 92 ? -5.823 5.513 15.767 1.00 93.75 92 ASP A N 1
ATOM 747 C CA . ASP A 1 92 ? -7.205 5.066 15.942 1.00 93.75 92 ASP A CA 1
ATOM 748 C C . ASP A 1 92 ? -7.662 4.183 14.774 1.00 93.75 92 ASP A C 1
ATOM 750 O O . ASP A 1 92 ? -8.200 3.096 14.997 1.00 93.75 92 ASP A O 1
ATOM 754 N N . GLU A 1 93 ? -7.367 4.575 13.527 1.00 93.69 93 GLU A N 1
ATOM 755 C CA . GLU A 1 93 ? -7.662 3.765 12.335 1.00 93.69 93 GLU A CA 1
ATOM 756 C C . GLU A 1 93 ? -6.928 2.417 12.382 1.00 93.69 93 GLU A C 1
ATOM 758 O O . GLU A 1 93 ? -7.512 1.365 12.109 1.00 93.69 93 GLU A O 1
ATOM 763 N N . LYS A 1 94 ? -5.650 2.417 12.788 1.00 94.19 94 LYS A N 1
ATOM 764 C CA . LYS A 1 94 ? -4.863 1.181 12.946 1.00 94.19 94 LYS A CA 1
ATOM 765 C C . LYS A 1 94 ? -5.447 0.274 14.028 1.00 94.19 94 LYS A C 1
ATOM 767 O O . LYS A 1 94 ? -5.443 -0.949 13.872 1.00 94.19 94 LYS A O 1
ATOM 772 N N . LYS A 1 95 ? -5.909 0.846 15.144 1.00 95.88 95 LYS A N 1
ATOM 773 C CA . LYS A 1 95 ? -6.526 0.095 16.243 1.00 95.88 95 LYS A CA 1
ATOM 774 C C . LYS A 1 95 ? -7.840 -0.539 15.793 1.00 95.88 95 LYS A C 1
ATOM 776 O O . LYS A 1 95 ? -7.980 -1.756 15.909 1.00 95.88 95 LYS A O 1
ATOM 781 N N . LEU A 1 96 ? -8.727 0.251 15.195 1.00 94.69 96 LEU A N 1
ATOM 782 C CA . LEU A 1 96 ? -10.005 -0.208 14.656 1.00 94.69 96 LEU A CA 1
ATOM 783 C C . LEU A 1 96 ? -9.819 -1.330 13.627 1.00 94.69 96 LEU A C 1
ATOM 785 O O . LEU A 1 96 ? -10.507 -2.351 13.683 1.00 94.69 96 LEU A O 1
ATOM 789 N N . PHE A 1 97 ? -8.851 -1.176 12.718 1.00 95.38 97 PHE A N 1
ATOM 790 C CA . PHE A 1 97 ? -8.534 -2.200 11.728 1.00 95.38 97 PHE A CA 1
ATOM 791 C C . PHE A 1 97 ? -8.138 -3.526 12.386 1.00 95.38 97 PHE A C 1
ATOM 793 O O . PHE A 1 97 ? -8.654 -4.572 12.000 1.00 95.38 97 PHE A O 1
ATOM 800 N N . ARG A 1 98 ? -7.264 -3.502 13.404 1.00 96.56 98 ARG A N 1
ATOM 801 C CA . ARG A 1 98 ? -6.846 -4.718 14.126 1.00 96.56 98 ARG A CA 1
ATOM 802 C C . ARG A 1 98 ? -8.005 -5.385 14.867 1.00 96.56 98 ARG A C 1
ATOM 804 O O . ARG A 1 98 ? -8.128 -6.606 14.817 1.00 96.56 98 ARG A O 1
ATOM 811 N N . GLU A 1 99 ? -8.858 -4.602 15.520 1.00 96.75 99 GLU A N 1
ATOM 812 C CA . GLU A 1 99 ? -10.035 -5.114 16.231 1.00 96.75 99 GLU A CA 1
ATOM 813 C C . GLU A 1 99 ? -11.010 -5.803 15.271 1.00 96.75 99 GLU A C 1
ATOM 815 O O . GLU A 1 99 ? -11.425 -6.941 15.504 1.00 96.75 99 GLU A O 1
ATOM 820 N N . ARG A 1 100 ? -11.319 -5.160 14.139 1.00 95.25 100 ARG A N 1
ATOM 821 C CA . ARG A 1 100 ? -12.205 -5.730 13.118 1.00 95.25 100 ARG A CA 1
ATOM 822 C C . ARG A 1 100 ? -11.581 -6.924 12.401 1.00 95.25 100 ARG A C 1
ATOM 824 O O . ARG A 1 100 ? -12.281 -7.901 12.153 1.00 95.25 100 ARG A O 1
ATOM 831 N N . LEU A 1 101 ? -10.277 -6.894 12.129 1.00 97.38 101 LEU A N 1
ATOM 832 C CA . LEU A 1 101 ? -9.557 -8.029 11.549 1.00 97.38 101 LEU A CA 1
ATOM 833 C C . LEU A 1 101 ? -9.632 -9.264 12.457 1.00 97.38 101 LEU A C 1
ATOM 835 O O . LEU A 1 101 ? -9.816 -10.371 11.959 1.00 97.38 101 LEU A O 1
ATOM 839 N N . SER A 1 102 ? -9.532 -9.077 13.776 1.00 97.31 102 SER A N 1
ATOM 840 C CA . SER A 1 102 ? -9.687 -10.159 14.755 1.00 97.31 102 SER A CA 1
ATOM 841 C C . SER A 1 102 ? -11.123 -10.698 14.798 1.00 97.31 102 SER A C 1
ATOM 843 O O . SER A 1 102 ? -11.332 -11.907 14.832 1.00 97.31 102 SER A O 1
ATOM 845 N N . ALA A 1 103 ? -12.120 -9.810 14.741 1.00 96.50 103 ALA A N 1
ATOM 846 C CA . ALA A 1 103 ? -13.528 -10.184 14.864 1.00 96.50 103 ALA A CA 1
ATOM 847 C C . ALA A 1 103 ? -14.113 -10.859 13.610 1.00 96.50 103 ALA A C 1
ATOM 849 O O . ALA A 1 103 ? -14.917 -11.780 13.727 1.00 96.50 103 ALA A O 1
ATOM 850 N N . VAL A 1 104 ? -13.751 -10.383 12.415 1.00 95.12 104 VAL A N 1
ATOM 851 C CA . VAL A 1 104 ? -14.397 -10.774 11.144 1.00 95.12 104 VAL A CA 1
ATOM 852 C C . VAL A 1 104 ? -13.436 -11.515 10.202 1.00 95.12 104 VAL A C 1
ATOM 854 O O . VAL A 1 104 ? -13.844 -12.029 9.160 1.00 95.12 104 VAL A O 1
ATOM 857 N N . GLY A 1 105 ? -12.147 -11.593 10.549 1.00 95.19 105 GLY A N 1
ATOM 858 C CA . GLY A 1 105 ? -11.115 -12.191 9.707 1.00 95.19 105 GLY A CA 1
ATOM 859 C C . GLY A 1 105 ? -10.771 -11.326 8.490 1.00 95.19 105 GLY A C 1
ATOM 860 O O . GLY A 1 105 ? -10.962 -10.111 8.483 1.00 95.19 105 GLY A O 1
ATOM 861 N N . LYS A 1 106 ? -10.257 -11.952 7.424 1.00 95.94 106 LYS A N 1
ATOM 862 C CA . LYS A 1 106 ? -9.789 -11.279 6.191 1.00 95.94 106 LYS A CA 1
ATOM 863 C C . LYS A 1 106 ? -10.933 -10.783 5.286 1.00 95.94 106 LYS A C 1
ATOM 865 O O . LYS A 1 106 ? -10.874 -10.925 4.068 1.00 95.94 106 LYS A O 1
ATOM 870 N N . ASN A 1 107 ? -11.981 -10.207 5.869 1.00 94.56 107 ASN A N 1
ATOM 871 C CA . ASN A 1 107 ? -13.069 -9.564 5.139 1.00 94.56 107 ASN A CA 1
ATOM 872 C C . ASN A 1 107 ? -12.810 -8.054 5.024 1.00 94.56 107 ASN A C 1
ATOM 874 O O . ASN A 1 107 ? -13.383 -7.243 5.750 1.00 94.56 107 ASN A O 1
ATOM 878 N N . TYR A 1 108 ? -11.918 -7.671 4.109 1.00 93.25 108 TYR A N 1
ATOM 879 C CA . TYR A 1 108 ? -11.481 -6.278 3.976 1.00 93.25 108 TYR A CA 1
ATOM 880 C C . TYR A 1 108 ? -12.596 -5.331 3.537 1.00 93.25 108 TYR A C 1
ATOM 882 O O . TYR A 1 108 ? -12.595 -4.190 3.977 1.00 93.25 108 TYR A O 1
ATOM 890 N N . ALA A 1 109 ? -13.564 -5.800 2.744 1.00 91.50 109 ALA A N 1
ATOM 891 C CA . ALA A 1 109 ? -14.717 -4.998 2.338 1.00 91.50 109 ALA A CA 1
ATOM 892 C C . ALA A 1 109 ? -15.581 -4.596 3.544 1.00 91.50 109 ALA A C 1
ATOM 894 O O . ALA A 1 109 ? -16.019 -3.454 3.644 1.00 91.50 109 ALA A O 1
ATOM 895 N N . ASN A 1 110 ? -15.777 -5.512 4.497 1.00 92.56 110 ASN A N 1
ATOM 896 C CA . ASN A 1 110 ? -16.488 -5.201 5.731 1.00 92.56 110 ASN A CA 1
ATOM 897 C C . ASN A 1 110 ? -15.691 -4.244 6.629 1.00 92.56 110 ASN A C 1
ATOM 899 O O . ASN A 1 110 ? -16.253 -3.283 7.142 1.00 92.56 110 ASN A O 1
ATOM 903 N N . ILE A 1 111 ? -14.382 -4.470 6.790 1.00 93.88 111 ILE A N 1
ATOM 904 C CA . ILE A 1 111 ? -13.517 -3.609 7.616 1.00 93.88 111 ILE A CA 1
ATOM 905 C C . ILE A 1 111 ? -13.465 -2.182 7.045 1.00 93.88 111 ILE A C 1
ATOM 907 O O . ILE A 1 111 ? -13.556 -1.206 7.787 1.00 93.88 111 ILE A O 1
ATOM 911 N N . ALA A 1 112 ? -13.372 -2.074 5.720 1.00 91.31 112 ALA A N 1
ATOM 912 C CA . ALA A 1 112 ? -13.359 -0.839 4.948 1.00 91.31 112 ALA A CA 1
ATOM 913 C C . ALA A 1 112 ? -14.564 0.073 5.236 1.00 91.31 112 ALA A C 1
ATOM 915 O O . ALA A 1 112 ? -14.398 1.287 5.315 1.00 91.31 112 ALA A O 1
ATOM 916 N N . MET A 1 113 ? -15.754 -0.487 5.477 1.00 89.88 113 MET A N 1
ATOM 917 C CA . MET A 1 113 ? -16.948 0.304 5.811 1.00 89.88 113 MET A CA 1
ATOM 918 C C . MET A 1 113 ? -16.787 1.174 7.065 1.00 89.88 113 MET A C 1
ATOM 920 O O . MET A 1 113 ? -17.510 2.152 7.219 1.00 89.88 113 MET A O 1
ATOM 924 N N . PHE A 1 114 ? -15.863 0.823 7.963 1.00 88.81 114 PHE A N 1
ATOM 925 C CA . PHE A 1 114 ? -15.602 1.566 9.197 1.00 88.81 114 PHE A CA 1
ATOM 926 C C . PHE A 1 114 ? -14.430 2.554 9.071 1.00 88.81 114 PHE A C 1
ATOM 928 O O . PHE A 1 114 ? -14.129 3.260 10.028 1.00 88.81 114 PHE A O 1
ATOM 935 N N . LEU A 1 115 ? -13.756 2.601 7.917 1.00 90.06 115 LEU A N 1
ATOM 936 C CA . LEU A 1 115 ? -12.616 3.480 7.648 1.00 90.06 115 LEU A CA 1
ATOM 937 C C . LEU A 1 115 ? -13.028 4.581 6.663 1.00 90.06 115 LEU A C 1
ATOM 939 O O . LEU A 1 115 ? -12.782 4.485 5.459 1.00 90.06 115 LEU A O 1
ATOM 943 N N . GLU A 1 116 ? -13.646 5.643 7.185 1.00 81.25 116 GLU A N 1
ATOM 944 C CA . GLU A 1 116 ? -14.261 6.725 6.395 1.00 81.25 116 GLU A CA 1
ATOM 945 C C . GLU A 1 116 ? -13.313 7.363 5.362 1.00 81.25 116 GLU A C 1
ATOM 947 O O . GLU A 1 116 ? -13.727 7.660 4.242 1.00 81.25 116 GLU A O 1
ATOM 952 N N . ASN A 1 117 ? -12.029 7.509 5.706 1.00 77.69 117 ASN A N 1
ATOM 953 C CA . ASN A 1 117 ? -11.022 8.181 4.877 1.00 77.69 117 ASN A CA 1
ATOM 954 C C . ASN A 1 117 ? -10.162 7.230 4.028 1.00 77.69 117 ASN A C 1
ATOM 956 O O . ASN A 1 117 ? -9.237 7.685 3.356 1.00 77.69 117 ASN A O 1
ATOM 960 N N . LYS A 1 118 ? -10.419 5.914 4.057 1.00 77.12 118 LYS A N 1
ATOM 961 C CA . LYS A 1 118 ? -9.628 4.921 3.300 1.00 77.12 118 LYS A CA 1
ATOM 962 C C . LYS A 1 118 ? -10.359 4.336 2.092 1.00 77.12 118 LYS A C 1
ATOM 964 O O . LYS A 1 118 ? -9.744 3.600 1.326 1.00 77.12 118 LYS A O 1
ATOM 969 N N . VAL A 1 119 ? -11.653 4.629 1.931 1.00 67.06 119 VAL A N 1
ATOM 970 C CA . VAL A 1 119 ? -12.529 3.912 0.979 1.00 67.06 119 VAL A CA 1
ATOM 971 C C . VAL A 1 119 ? -13.516 4.836 0.255 1.00 67.06 119 VAL A C 1
ATOM 973 O O . VAL A 1 119 ? -14.349 4.371 -0.518 1.00 67.06 119 VAL A O 1
ATOM 976 N N . ARG A 1 120 ? -13.453 6.155 0.466 1.00 50.94 120 ARG A N 1
ATOM 977 C CA . ARG A 1 120 ? -14.286 7.081 -0.311 1.00 50.94 120 ARG A CA 1
ATOM 978 C C . ARG A 1 120 ? -13.675 7.284 -1.699 1.00 50.94 120 ARG A C 1
ATOM 980 O O . ARG A 1 120 ? -12.539 7.740 -1.797 1.00 50.94 120 ARG A O 1
ATOM 987 N N . TYR A 1 121 ? -14.438 6.871 -2.713 1.00 48.16 121 TYR A N 1
ATOM 988 C CA . TYR A 1 121 ? -14.182 7.068 -4.143 1.00 48.16 121 TYR A CA 1
ATOM 989 C C . TYR A 1 121 ? -14.008 8.541 -4.512 1.00 48.16 121 TYR A C 1
ATOM 991 O O . TYR A 1 121 ? -14.729 9.377 -3.916 1.00 48.16 121 TYR A O 1
#

Secondary structure (DSSP, 8-state):
--HHHHHHHHHHHHHHHHTS--S----PPPPPHHHHHHHHHHHHH-S--------GGGS---SS-TTTT--S-HHHHHHHHHHHHHHT--HHHHHHHHHHHHHH-S-HHHHHTT-TTTS--

Mean predicted aligned error: 19.91 Å

Sequence (121 aa):
MKRSREEKERSCRTDRISLRGQDTVDEQPAPSEKGQVDEEYKMRNAAAIPPLIVHESSIRPRFFDNKHAIIKNAAEENKNWIETFLSSWSDDEKKLFRERLSAVGKNYANIAMFLENKVRY

Organism: Teladorsagia circumcincta (NCBI:txid45464)